Protein 4Z1R (pdb70)

Solvent-accessible surface area: 4731 Å² total

Structure (mmCIF, N/CA/C/O backbone):
data_4Z1R
#
_entry.id   4Z1R
#
_cell.length_a   171.573
_cell.length_b   13.939
_cell.length_c   24.981
_cell.angle_alpha   90.000
_cell.angle_beta   94.590
_cell.angle_gamma   90.000
#
_symmetry.space_group_name_H-M   'C 1 2 1'
#
loop_
_entity.id
_entity.type
_entity.pdbx_description
1 polymer 'Collagen-like peptide'
2 water water
#
loop_
_atom_site.group_PDB
_atom_site.id
_atom_site.type_symbol
_atom_site.label_atom_id
_atom_site.label_alt_id
_atom_site.label_comp_id
_atom_site.label_asym_id
_atom_site.label_entity_id
_atom_site.label_seq_id
_atom_site.pdbx_PDB_ins_code
_atom_site.Cartn_x
_atom_site.Cartn_y
_atom_site.Cartn_z
_atom_site.occupancy
_atom_site.B_iso_or_equiv
_atom_site.auth_seq_id
_at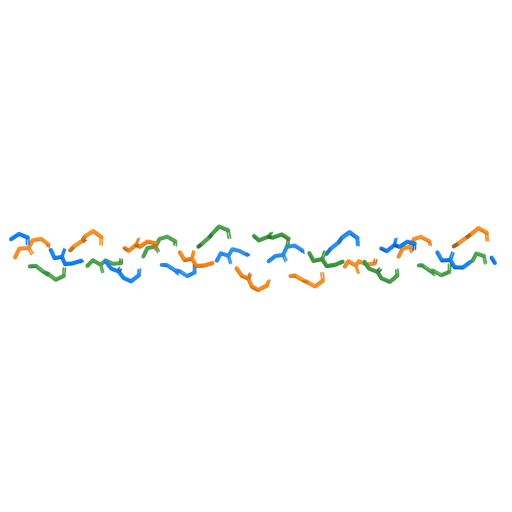om_site.auth_comp_id
_atom_site.auth_asym_id
_atom_site.auth_atom_id
_atom_site.pdbx_PDB_model_num
ATOM 1 N N . PRO A 1 1 ? 3.631 3.685 8.676 0.75 26.46 1 PRO A N 1
ATOM 2 C CA . PRO A 1 1 ? 4.854 4.502 8.763 0.75 22.13 1 PRO A CA 1
ATOM 3 C C . PRO A 1 1 ? 6.049 3.864 8.047 0.75 19.28 1 PRO A C 1
ATOM 4 O O . PRO A 1 1 ? 5.956 2.719 7.616 0.75 16.10 1 PRO A O 1
ATOM 16 N N . GLY A 1 3 ? 9.411 1.828 7.365 1.00 10.78 3 GLY A N 1
ATOM 17 C CA . GLY A 1 3 ? 10.056 0.689 8.047 1.00 11.21 3 GLY A CA 1
ATOM 18 C C . GLY A 1 3 ? 11.293 1.043 8.884 1.00 9.21 3 GLY A C 1
ATOM 19 O O . GLY A 1 3 ? 11.728 2.219 8.937 1.00 9.63 3 GLY A O 1
ATOM 20 N N . PRO A 1 4 ? 11.845 0.042 9.593 1.00 9.35 4 PRO A N 1
ATOM 21 C CA . PRO A 1 4 ? 13.083 0.298 10.319 1.00 9.55 4 PRO A CA 1
ATOM 22 C C . PRO A 1 4 ? 14.252 0.537 9.372 1.00 7.81 4 PRO A C 1
ATOM 23 O O . PRO A 1 4 ? 14.230 0.124 8.209 1.00 7.75 4 PRO A O 1
ATOM 35 N N . GLY A 1 6 ? 17.767 0.105 7.459 1.00 5.64 6 GLY A N 1
ATOM 36 C CA . GLY A 1 6 ? 18.497 -1.058 6.969 1.00 5.05 6 GLY A CA 1
ATOM 37 C C . GLY A 1 6 ? 19.741 -1.389 7.736 1.00 4.37 6 GLY A C 1
ATOM 38 O O . GLY A 1 6 ? 20.083 -0.716 8.721 1.00 5.30 6 GLY A O 1
ATOM 39 N N . PRO A 1 7 ? 20.410 -2.449 7.326 1.00 4.58 7 PRO A N 1
ATOM 40 C CA . PRO A 1 7 ? 21.620 -2.850 8.001 1.00 4.65 7 PRO A CA 1
ATOM 41 C C . PRO A 1 7 ? 22.801 -1.969 7.682 1.00 4.31 7 PRO A C 1
ATOM 42 O O . PRO A 1 7 ? 22.796 -1.223 6.703 1.00 4.08 7 PRO A O 1
ATOM 54 N N . GLY A 1 9 ? 26.204 -0.626 6.179 1.00 3.50 9 GLY A N 1
ATOM 55 C CA . GLY A 1 9 ? 26.884 -0.866 4.921 1.00 3.65 9 GLY A CA 1
ATOM 56 C C . GLY A 1 9 ? 28.168 -1.677 5.049 1.00 3.63 9 GLY A C 1
ATOM 57 O O . GLY A 1 9 ? 28.570 -2.081 6.145 1.00 3.92 9 GLY A O 1
ATOM 58 N N . PRO A 1 10 ? 28.771 -1.988 3.915 1.00 3.58 10 PRO A N 1
ATOM 59 C CA . PRO A 1 10 ? 29.996 -2.770 3.922 1.00 3.86 10 PRO A CA 1
ATOM 60 C C . PRO A 1 10 ? 31.164 -2.070 4.600 1.00 3.78 10 PRO A C 1
ATOM 61 O O . PRO A 1 10 ? 31.169 -0.845 4.717 1.00 3.42 10 PRO A O 1
ATOM 73 N N . GLY A 1 12 ? 34.600 -0.154 4.894 1.00 3.96 12 GLY A N 1
ATOM 74 C CA . GLY A 1 12 ? 35.196 0.853 4.062 1.00 3.95 12 GLY A CA 1
ATOM 75 C C . GLY A 1 12 ? 36.350 0.334 3.218 1.00 3.98 12 GLY A C 1
ATOM 76 O O . GLY A 1 12 ? 36.691 -0.851 3.289 1.00 4.13 12 GLY A O 1
ATOM 77 N N . PRO A 1 13 ? 36.950 1.237 2.441 1.00 4.20 13 PRO A N 1
ATOM 78 C CA . PRO A 1 13 ? 38.024 0.827 1.528 1.00 5.06 13 PRO A CA 1
ATOM 79 C C . PRO A 1 13 ? 39.256 0.308 2.284 1.00 4.73 13 PRO A C 1
ATOM 80 O O . PRO A 1 13 ? 39.476 0.683 3.424 1.00 3.93 13 PRO A O 1
ATOM 92 N N . ALA A 1 15 ? 42.588 -0.329 4.201 1.00 4.38 15 ALA A N 1
ATOM 93 C CA . ALA A 1 15 ? 43.584 0.563 4.741 1.00 4.67 15 ALA A CA 1
ATOM 94 C C . ALA A 1 15 ? 44.832 0.623 3.851 1.00 4.96 15 ALA A C 1
ATOM 95 O O . ALA A 1 15 ? 45.272 -0.422 3.359 1.00 5.85 15 ALA A O 1
ATOM 97 N N . PRO A 1 16 ? 45.384 1.833 3.644 1.00 5.50 16 PRO A N 1
ATOM 98 C CA . PRO A 1 16 ? 46.608 1.913 2.866 1.00 5.88 16 PRO A CA 1
ATOM 99 C C . PRO A 1 16 ? 47.806 1.251 3.523 1.00 5.18 16 PRO A C 1
ATOM 100 O O . PRO A 1 16 ? 47.840 1.109 4.735 1.00 4.47 16 PRO A O 1
ATOM 112 N N . GLY A 1 18 ? 51.451 1.001 5.153 1.00 4.57 18 GLY A N 1
ATOM 113 C CA . GLY A 1 18 ? 52.092 1.985 5.969 1.00 4.37 18 GLY A CA 1
ATOM 114 C C . GLY A 1 18 ? 53.206 2.745 5.275 1.00 4.10 18 GLY A C 1
ATOM 115 O O . GLY A 1 18 ? 53.521 2.500 4.101 1.00 4.02 18 GLY A O 1
ATOM 116 N N A PRO A 1 19 ? 53.809 3.687 6.026 0.50 4.69 19 PRO A N 1
ATOM 117 N N B PRO A 1 19 ? 53.794 3.710 5.960 0.50 5.05 19 PRO A N 1
ATOM 118 C CA A PRO A 1 19 ? 54.988 4.455 5.645 0.50 4.92 19 PRO A CA 1
ATOM 119 C CA B PRO A 1 19 ? 54.880 4.396 5.285 0.50 5.19 19 PRO A CA 1
ATOM 120 C C A PRO A 1 19 ? 56.181 3.543 5.321 0.50 4.55 19 PRO A C 1
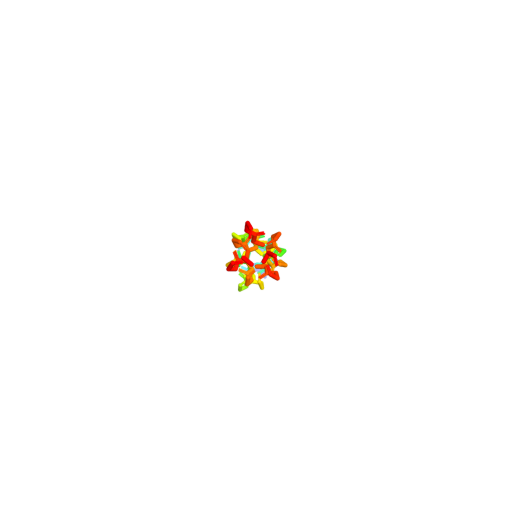ATOM 121 C C B PRO A 1 19 ? 56.131 3.536 5.219 0.50 4.69 19 PRO A C 1
ATOM 122 O O A PRO A 1 19 ? 56.251 2.423 5.833 0.50 4.13 19 PRO A O 1
ATOM 123 O O B PRO A 1 19 ? 56.208 2.468 5.837 0.50 4.24 19 PRO A O 1
ATOM 138 N N . GLY A 1 21 ? 59.807 1.985 5.761 1.00 4.24 21 GLY A N 1
ATOM 139 C CA . GLY A 1 21 ? 60.568 1.778 6.977 1.00 4.50 21 GLY A CA 1
ATOM 140 C C . GLY A 1 21 ? 61.697 2.773 7.181 1.00 4.15 21 GLY A C 1
ATOM 141 O O . GLY A 1 21 ? 61.973 3.602 6.323 1.00 4.65 21 GLY A O 1
ATOM 142 N N . PRO A 1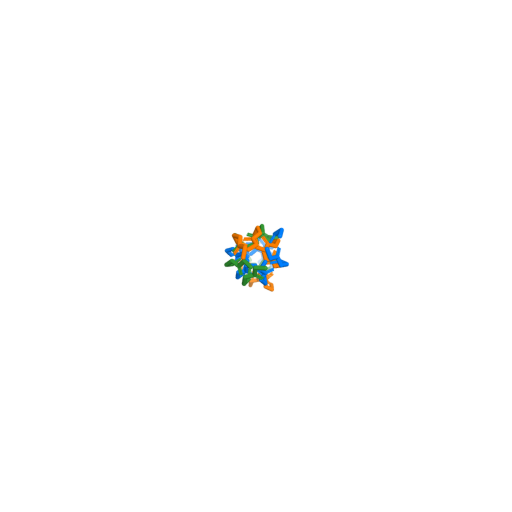 22 ? 62.330 2.671 8.355 1.00 4.48 22 PRO A N 1
ATOM 143 C CA . PRO A 1 22 ? 63.474 3.508 8.614 1.00 5.34 22 PRO A CA 1
ATOM 144 C C . PRO A 1 22 ? 64.681 3.107 7.803 1.00 4.57 22 PRO A C 1
ATOM 145 O O . PRO A 1 22 ? 64.715 2.040 7.181 1.00 4.23 22 PRO A O 1
ATOM 157 N N . GLY A 1 24 ? 68.275 1.608 6.936 1.00 5.33 24 GLY A N 1
ATOM 158 C CA . GLY A 1 24 ? 68.951 0.430 7.409 1.00 6.37 24 GLY A CA 1
ATOM 159 C C . GLY A 1 24 ? 70.074 0.717 8.401 1.00 7.53 24 GLY A C 1
ATOM 160 O O . GLY A 1 24 ? 70.395 1.877 8.675 1.00 8.35 24 GLY A O 1
ATOM 161 N N . PRO A 1 25 ? 70.695 -0.354 8.919 1.00 9.62 25 PRO A N 1
ATOM 162 C CA . PRO A 1 25 ? 71.812 -0.203 9.793 1.00 11.74 25 PRO A CA 1
ATOM 163 C C . PRO A 1 25 ? 72.961 0.481 9.104 1.00 12.10 25 PRO A C 1
ATOM 164 O O . PRO A 1 25 ? 73.108 0.413 7.877 1.00 10.76 25 PRO A O 1
ATOM 176 N N . GLY A 1 27 ? 76.465 0.935 7.556 1.00 21.33 27 GLY A N 1
ATOM 177 C CA . GLY A 1 27 ? 77.129 -0.048 6.696 1.00 23.19 27 GLY A CA 1
ATOM 178 N N . GLY B 1 3 ? 3.470 0.200 4.525 0.60 16.89 33 GLY B N 1
ATOM 179 C CA . GLY B 1 3 ? 4.136 1.541 4.532 0.60 15.15 33 GLY B CA 1
ATOM 180 C C . GLY B 1 3 ? 5.471 1.546 3.785 0.60 13.51 33 GLY B C 1
ATOM 181 O O . GLY B 1 3 ? 5.927 0.508 3.298 0.60 13.37 33 GLY B O 1
ATOM 182 N N . PRO B 1 4 ? 6.097 2.724 3.665 0.60 13.33 34 PRO B N 1
ATOM 183 C CA . PRO B 1 4 ? 7.300 2.819 2.844 0.60 13.21 34 PRO B CA 1
ATOM 184 C C . PRO B 1 4 ? 8.507 2.037 3.412 1.00 10.74 34 PRO B C 1
ATOM 185 O O . PRO B 1 4 ? 8.593 1.816 4.626 1.00 11.13 34 PRO B O 1
ATOM 197 N N . GLY B 1 6 ? 12.035 1.377 4.952 1.00 8.25 36 GLY B N 1
ATOM 198 C CA . GLY B 1 6 ? 12.764 2.172 5.871 1.00 7.60 36 GLY B CA 1
ATOM 199 C C . GLY B 1 6 ? 13.949 2.904 5.282 1.00 7.06 36 GLY B C 1
ATOM 200 O O . GLY B 1 6 ? 14.323 2.678 4.140 1.00 7.58 36 GLY B O 1
ATOM 201 N N . PRO B 1 7 ? 14.533 3.799 6.079 1.00 7.90 37 PRO B N 1
ATOM 202 C CA . PRO B 1 7 ? 15.733 4.512 5.664 1.00 7.97 37 PRO B CA 1
ATOM 203 C C . PRO B 1 7 ? 16.894 3.559 5.406 1.00 6.11 37 PRO B C 1
ATOM 204 O O . PRO B 1 7 ? 16.924 2.429 5.924 1.00 5.50 37 PRO B O 1
ATOM 216 N N . GLY B 1 9 ? 20.525 1.938 5.981 1.00 4.64 39 GLY B N 1
ATOM 217 C CA . GLY B 1 9 ? 21.247 1.732 7.221 1.00 4.51 39 GLY B CA 1
ATOM 218 C C . GLY B 1 9 ? 22.404 2.682 7.411 1.00 4.50 39 GLY B C 1
ATOM 219 O O . GLY B 1 9 ? 22.707 3.512 6.568 1.00 4.59 39 GLY B O 1
ATOM 220 N N . PRO B 1 10 ? 23.071 2.575 8.549 1.00 5.01 40 PRO B N 1
ATOM 221 C CA . PRO B 1 10 ? 24.236 3.409 8.806 1.00 5.39 40 PRO B CA 1
ATOM 222 C C . PRO B 1 10 ? 25.428 3.022 7.942 1.00 4.78 40 PRO B C 1
ATOM 223 O O . PRO B 1 10 ? 25.463 1.964 7.352 1.00 4.12 40 PRO B O 1
ATOM 235 N N . GLY B 1 12 ? 29.038 1.487 7.054 1.00 4.01 42 GLY B N 1
ATOM 236 C CA . GLY B 1 12 ? 29.774 0.373 7.564 1.00 4.29 42 GLY B CA 1
ATOM 237 C C . GLY B 1 12 ? 30.940 0.753 8.477 1.00 3.82 42 GLY B C 1
ATOM 238 O O . GLY B 1 12 ? 31.241 1.936 8.671 1.00 3.92 42 GLY B O 1
ATOM 239 N N . PRO B 1 13 ? 31.630 -0.255 9.023 1.00 4.23 43 PRO B N 1
ATOM 240 C CA . PRO B 1 13 ? 32.830 -0.040 9.806 1.00 3.99 43 PRO B CA 1
ATOM 241 C C . PRO B 1 13 ? 34.051 0.177 8.929 1.00 3.51 43 PRO B C 1
ATOM 242 O O . PRO B 1 13 ? 34.012 -0.048 7.721 1.00 3.61 43 PRO B O 1
ATOM 254 N N 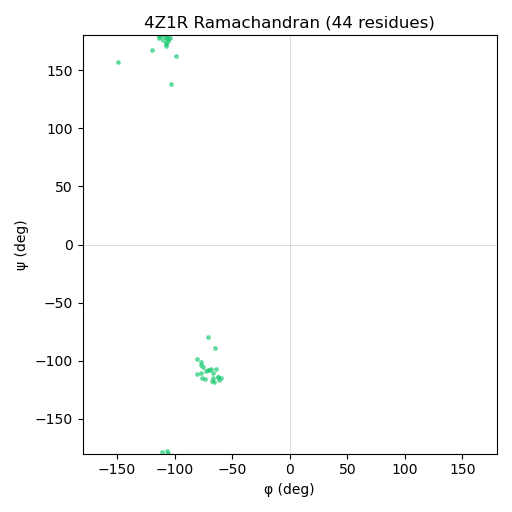. ALA B 1 15 ? 37.690 -0.901 7.337 1.00 3.56 45 ALA B N 1
ATOM 255 C CA . ALA B 1 15 ? 38.460 -2.093 7.042 1.00 3.83 45 ALA B CA 1
ATOM 256 C C . ALA B 1 15 ? 39.503 -2.353 8.152 1.00 3.75 45 ALA B C 1
ATOM 257 O O . ALA B 1 15 ? 39.795 -1.442 8.928 1.00 4.15 45 ALA B O 1
ATOM 259 N N . PRO B 1 16 ? 40.040 -3.576 8.242 1.00 3.77 46 PRO B N 1
ATOM 260 C CA . PRO B 1 16 ? 40.996 -3.877 9.309 1.00 4.18 46 PRO B CA 1
ATOM 261 C C . PRO B 1 16 ? 42.338 -3.187 9.107 1.00 4.06 46 PRO B C 1
ATOM 262 O O . PRO B 1 16 ? 42.599 -2.602 8.064 1.00 4.23 46 PRO B O 1
ATOM 274 N N . GLY B 1 18 ? 45.932 -1.916 8.138 1.00 4.36 48 GLY B N 1
ATOM 275 C CA . GLY B 1 18 ? 46.630 -2.087 6.885 1.00 4.46 48 GLY B CA 1
ATOM 276 C C . GLY B 1 18 ? 47.951 -2.847 7.020 1.00 4.62 48 GLY B C 1
ATOM 277 O O . GLY B 1 18 ? 48.486 -3.063 8.108 1.00 5.45 48 GLY B O 1
ATOM 278 N N . PRO B 1 19 ? 48.487 -3.255 5.888 1.00 4.97 49 PRO B N 1
ATOM 279 C CA . PRO B 1 19 ? 49.765 -3.939 5.911 1.00 4.77 49 PRO B CA 1
ATOM 280 C C . PRO B 1 19 ? 50.924 -3.001 6.124 1.00 4.11 49 PRO B C 1
ATOM 281 O O . PRO B 1 19 ? 50.789 -1.785 5.935 1.00 4.40 49 PRO B O 1
ATOM 293 N N . GLY B 1 21 ? 54.310 -0.884 5.519 1.00 4.10 51 GLY B N 1
ATOM 294 C CA . GLY B 1 21 ? 54.921 -0.268 4.356 1.00 3.97 51 GLY B CA 1
ATOM 295 C C . GLY B 1 21 ? 56.096 -1.036 3.808 1.00 3.63 51 GLY B C 1
ATOM 296 O O . GLY B 1 21 ? 56.468 -2.100 4.314 1.00 3.80 51 GLY B O 1
ATOM 297 N N . PRO B 1 22 ? 56.655 -0.524 2.719 1.00 3.88 52 PRO B N 1
ATOM 298 C CA . PRO B 1 22 ? 57.791 -1.143 2.101 1.00 4.01 52 PRO B CA 1
ATOM 299 C C . PRO B 1 22 ? 59.095 -0.874 2.852 1.00 3.83 52 PRO B C 1
ATOM 300 O O . PRO B 1 22 ? 59.154 -0.040 3.776 1.00 3.50 52 PRO B O 1
ATOM 312 N N . GLY B 1 24 ? 62.659 0.464 4.160 1.00 4.26 54 GLY B N 1
ATOM 313 C CA . GLY B 1 24 ? 63.265 1.748 4.160 1.00 4.26 54 GLY B CA 1
ATOM 314 C C . GLY B 1 24 ? 64.485 1.874 3.257 1.00 4.04 54 GLY B C 1
ATOM 315 O O . GLY B 1 24 ? 64.860 0.928 2.566 1.00 4.00 54 GLY B O 1
ATOM 316 N N . PRO B 1 25 ? 65.076 3.061 3.216 1.00 4.24 55 PRO B N 1
ATOM 317 C CA . PRO B 1 25 ? 66.218 3.294 2.360 1.00 4.81 55 PRO B CA 1
ATOM 318 C C . PRO B 1 25 ? 67.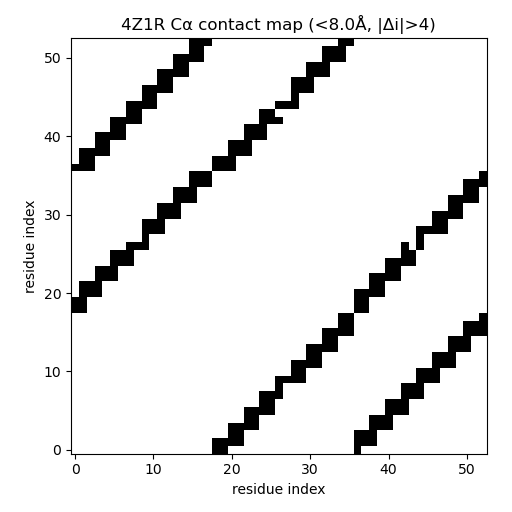490 2.684 2.972 1.00 5.20 55 PRO B C 1
ATOM 319 O O . PRO B 1 25 ? 67.506 2.234 4.125 1.00 4.87 55 PRO B O 1
ATOM 331 N N . GLY B 1 27 ? 71.029 2.185 4.819 1.00 7.78 57 GLY B N 1
ATOM 332 C CA . GLY B 1 27 ? 71.599 2.860 5.978 1.00 9.04 57 GLY B CA 1
ATOM 333 C C . GLY B 1 27 ? 72.818 3.688 5.600 1.00 11.46 57 GLY B C 1
ATOM 334 O O . GLY B 1 27 ? 73.244 3.679 4.436 1.00 12.81 57 GLY B O 1
ATOM 335 N N . PRO B 1 28 ? 73.399 4.386 6.586 1.00 13.03 58 PRO B N 1
ATOM 336 C CA . PRO B 1 28 ? 74.537 5.282 6.297 1.00 16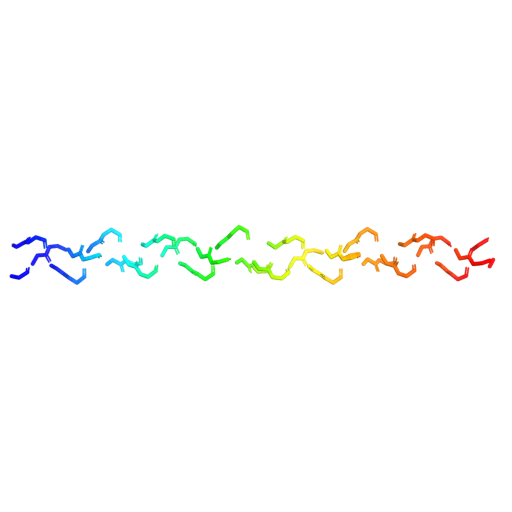.29 58 PRO B CA 1
ATOM 337 C C . PRO B 1 28 ? 75.834 4.532 6.011 1.00 19.57 58 PRO B C 1
ATOM 338 O O . PRO B 1 28 ? 75.924 3.341 6.318 1.00 18.62 58 PRO B O 1
ATOM 342 N N . GLY C 1 3 ? 6.193 -0.682 7.558 0.75 24.90 63 GLY C N 1
ATOM 343 C CA . GLY C 1 3 ? 6.930 -0.849 6.265 0.75 18.59 63 GLY C CA 1
ATOM 344 C C . GLY C 1 3 ? 8.137 -1.786 6.322 0.75 14.74 63 GLY C C 1
ATOM 345 O O . GLY C 1 3 ? 8.635 -2.080 7.405 0.75 15.23 63 GLY C O 1
ATOM 346 N N . PRO C 1 4 ? 8.610 -2.270 5.156 0.75 14.33 64 PRO C N 1
ATOM 347 C CA . PRO C 1 4 ? 9.755 -3.183 5.154 0.75 14.16 64 PRO C CA 1
ATOM 348 C C . PRO C 1 4 ? 11.058 -2.507 5.619 0.75 10.50 64 PRO C C 1
ATOM 349 O O . PRO C 1 4 ? 11.181 -1.279 5.560 1.00 9.32 64 PRO C O 1
ATOM 361 N N . GLY C 1 6 ? 14.737 -0.904 5.630 1.00 6.23 66 GLY C N 1
ATOM 362 C CA . GLY C 1 6 ? 15.470 -0.218 4.592 1.00 5.69 66 GLY C CA 1
ATOM 363 C C . GLY C 1 6 ? 16.615 -1.039 3.994 1.00 5.69 66 GLY C C 1
ATOM 364 O O . GLY C 1 6 ? 16.945 -2.120 4.482 1.00 6.55 66 GLY C O 1
ATOM 365 N N . PRO C 1 7 ? 17.232 -0.514 2.944 1.00 5.45 67 PRO C N 1
ATOM 366 C CA . PRO C 1 7 ? 18.348 -1.162 2.272 1.00 5.59 67 PRO C CA 1
ATOM 367 C C . PRO C 1 7 ? 19.669 -0.935 3.027 1.00 4.68 67 PRO C C 1
ATOM 368 O O . PRO C 1 7 ? 19.758 -0.112 3.934 1.00 4.75 67 PRO C O 1
ATOM 380 N N . GLY C 1 9 ? 23.249 0.375 4.308 1.00 3.86 69 GLY C N 1
ATOM 381 C CA . GLY C 1 9 ? 23.880 1.683 4.330 1.00 3.81 69 GLY C CA 1
ATOM 382 C C . GLY C 1 9 ? 25.089 1.785 3.421 1.00 4.00 69 GLY C C 1
ATOM 383 O O . GLY C 1 9 ? 25.457 0.831 2.750 1.00 4.03 69 GLY C O 1
ATOM 384 N N . PRO C 1 10 ? 25.697 2.957 3.397 1.00 4.16 70 PRO C N 1
ATOM 385 C CA . PRO C 1 10 ? 26.838 3.183 2.534 1.00 4.63 70 PRO C CA 1
ATOM 386 C C . PRO C 1 10 ? 28.117 2.561 3.105 1.00 3.89 70 PRO C C 1
ATOM 387 O O . PRO C 1 10 ? 28.171 2.090 4.245 1.00 3.51 70 PRO C O 1
ATOM 399 N N . GLY C 1 12 ? 31.753 1.984 4.738 1.00 2.92 72 GLY C N 1
ATOM 400 C CA . GLY C 1 12 ? 32.374 2.640 5.860 1.00 2.98 72 GLY C CA 1
ATOM 401 C C . GLY C 1 12 ? 33.488 3.591 5.470 1.00 3.05 72 GLY C C 1
ATOM 402 O O . GLY C 1 12 ? 33.830 3.723 4.283 1.00 3.33 72 GLY C O 1
ATOM 403 N N . PRO C 1 13 ? 33.978 4.328 6.461 1.00 3.41 73 PRO C N 1
ATOM 404 C CA . PRO C 1 13 ? 34.986 5.346 6.168 1.00 3.63 73 PRO C CA 1
ATOM 405 C C . PRO C 1 13 ? 36.335 4.750 5.868 1.00 3.51 73 PRO C C 1
ATOM 406 O O . PRO C 1 13 ? 36.565 3.564 6.082 1.00 3.56 73 PRO C O 1
ATOM 418 N N . ALA C 1 15 ? 40.324 3.950 6.419 1.00 5.21 75 ALA C N 1
ATOM 419 C CA . ALA C 1 15 ? 41.072 3.458 7.547 1.00 5.57 75 ALA C CA 1
ATOM 420 C C . ALA C 1 15 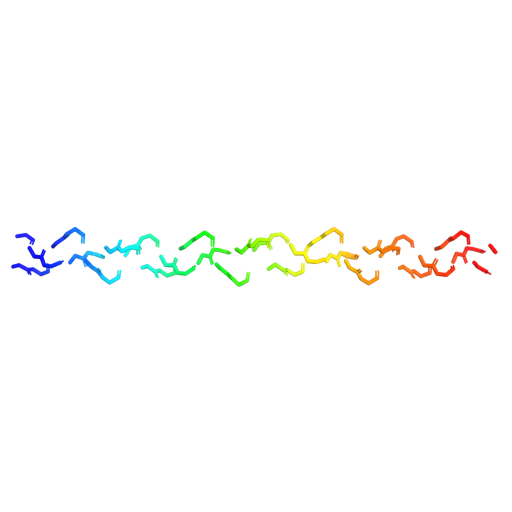? 42.478 4.030 7.529 1.00 5.27 75 ALA C C 1
ATOM 421 O O . ALA C 1 15 ? 42.949 4.475 6.489 1.00 5.77 75 ALA C O 1
ATOM 423 N N . PRO C 1 16 ? 43.143 4.070 8.696 1.00 6.37 76 PRO C N 1
ATOM 424 C CA . PRO C 1 16 ? 44.504 4.576 8.785 1.00 6.65 76 PRO C CA 1
ATOM 425 C C . PRO C 1 16 ? 45.548 3.809 8.004 1.00 6.00 76 PRO C C 1
ATOM 426 O O . PRO C 1 16 ? 45.381 2.623 7.745 1.00 6.22 76 PRO C O 1
ATOM 438 N N . GLY C 1 18 ? 48.748 1.520 7.478 1.00 5.51 78 GLY C N 1
ATOM 439 C CA . GLY C 1 18 ? 49.361 0.439 8.210 1.00 5.08 78 GLY C CA 1
ATOM 440 C C . GLY C 1 18 ? 50.651 0.855 8.921 1.00 4.79 78 GLY C C 1
ATOM 441 O O . GLY C 1 18 ? 51.053 2.017 8.890 1.00 4.86 78 GLY C O 1
ATOM 442 N N . PRO C 1 19 ? 51.295 -0.104 9.585 1.00 5.01 79 PRO C N 1
ATOM 443 C CA . PRO C 1 19 ? 52.538 0.215 10.267 1.00 4.80 79 PRO C CA 1
ATOM 444 C C . PRO C 1 19 ? 53.704 0.538 9.346 1.00 3.87 79 PRO C C 1
ATOM 445 O O . PRO C 1 19 ? 53.696 0.142 8.169 1.00 3.92 79 PRO C O 1
ATOM 457 N N . GLY C 1 21 ? 57.170 0.175 7.335 1.00 3.29 81 GLY C N 1
ATOM 458 C CA . GLY C 1 21 ? 57.898 -0.962 6.797 1.00 3.30 81 GLY C CA 1
ATOM 459 C C . GLY C 1 21 ? 59.147 -1.333 7.593 1.00 3.70 81 GLY C C 1
ATOM 460 O O . GLY C 1 21 ? 59.489 -0.687 8.605 1.00 4.51 81 GLY C O 1
ATOM 461 N N . PRO C 1 22 ? 59.816 -2.402 7.165 1.00 4.03 82 PRO C N 1
ATOM 462 C CA . PRO C 1 22 ? 61.035 -2.823 7.847 1.00 4.43 82 PRO C CA 1
ATOM 463 C C . PRO C 1 22 ? 62.183 -1.893 7.567 1.00 4.16 82 PRO C C 1
ATOM 464 O O . PRO C 1 22 ? 62.177 -1.137 6.572 1.00 4.64 82 PRO C O 1
ATOM 476 N N . GLY C 1 24 ? 65.607 -0.573 6.084 1.00 4.44 84 GLY C N 1
ATOM 477 C CA . GLY C 1 24 ? 66.233 -0.785 4.795 1.00 4.47 84 GLY C CA 1
ATOM 478 C C . GLY C 1 24 ? 67.486 -1.639 4.859 1.00 4.48 84 GLY C C 1
ATOM 479 O O . GLY C 1 24 ? 67.923 -2.097 5.930 1.00 5.32 84 GLY C O 1
ATOM 480 N N . PRO C 1 25 ? 68.102 -1.833 3.692 1.00 4.71 85 PRO C N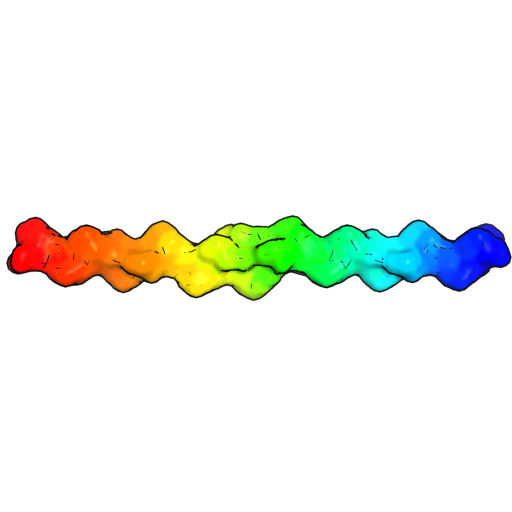 1
ATOM 481 C CA . PRO C 1 25 ? 69.384 -2.539 3.635 1.00 5.47 85 PRO C CA 1
ATOM 482 C C . PRO C 1 25 ? 70.499 -1.874 4.433 1.00 6.01 85 PRO C C 1
ATOM 483 O O . PRO C 1 25 ? 70.502 -0.669 4.639 1.00 5.60 85 PRO C O 1
ATOM 495 N N . GLY C 1 27 ? 73.935 -0.001 5.080 1.00 11.92 87 GLY C N 1
ATOM 496 C CA . GLY C 1 27 ? 74.635 0.994 4.255 0.75 14.62 87 GLY C CA 1
ATOM 497 C C . GLY C 1 27 ? 75.915 0.512 3.568 0.75 18.60 87 GLY C C 1
ATOM 498 O O . GLY C 1 27 ? 76.209 -0.686 3.496 0.75 20.25 87 GLY C O 1
#

Sequence (53 aa):
PGPGPGPGPAPGPPGPGPGGPGPGPGPAPGPGPGPGPGPGPGPGPAPGPGPGPG

B-factor: mean 8.74, std 5.64, range [2.92, 37.07]

Foldseek 3Di:
DDDDDDDDDDDDDDDDDD/DADDDDDDDDDDDDDDPD/DQDDDDDDDDDDDDDDD

Radius of gyration: 21.75 Å; Cα contacts (8 Å, |Δi|>4): 147; chains: 3; bounding box: 73×9×9 Å

Secondary structure (P-SEA, 3-state):
cccccccccccccccccc/cccccccccccccccccc/ccccccccccccccccc